Protein AF-A0A2D6M795-F1 (afdb_monomer_lite)

pLDDT: mean 79.85, std 12.53, range [40.81, 91.62]

Sequence (71 aa):
MNNEFIQYIENKIANGSPEEVEFDKTLLSLYRKGLISVKMHEGEPLISMSDEGMDTYMSEVALSFAEPVEA

Secondary structure (DSSP, 8-state):
--HHHHHHHHHHHHHS-HHHHHHHHHHHHHHHTTSEEEEEETTEEEEEE-HHHHHHHHHHHHHHH------

Radius of gyration: 13.29 Å; chains: 1; bounding box: 44×20×30 Å

Structure (mmCIF, N/CA/C/O backbone):
data_AF-A0A2D6M795-F1
#
_entry.id   AF-A0A2D6M795-F1
#
loop_
_atom_site.group_PDB
_atom_site.id
_atom_site.type_symbol
_atom_site.label_atom_id
_atom_site.label_alt_id
_atom_site.label_comp_id
_atom_site.label_asym_id
_atom_site.label_entity_id
_atom_site.label_seq_id
_atom_site.pdbx_PDB_ins_code
_atom_site.Cartn_x
_atom_site.Cartn_y
_atom_site.Cartn_z
_atom_site.occupancy
_atom_site.B_iso_or_equiv
_atom_site.auth_seq_id
_atom_site.auth_comp_id
_atom_site.auth_asym_id
_atom_site.auth_atom_id
_atom_site.pdbx_PDB_model_num
ATOM 1 N N . MET A 1 1 ? -11.009 6.871 -4.617 1.00 74.75 1 MET A N 1
ATOM 2 C CA . MET A 1 1 ? -10.070 6.461 -3.549 1.00 74.75 1 MET A CA 1
ATOM 3 C C . MET A 1 1 ? -10.815 5.568 -2.565 1.00 74.75 1 MET A C 1
ATOM 5 O O . MET A 1 1 ? -11.965 5.861 -2.269 1.00 74.75 1 MET A O 1
ATOM 9 N N . ASN A 1 2 ? -10.203 4.460 -2.147 1.00 82.88 2 ASN A N 1
ATOM 10 C CA . ASN A 1 2 ? -10.760 3.422 -1.279 1.00 82.88 2 ASN A CA 1
ATOM 11 C C . ASN A 1 2 ? -10.432 3.760 0.184 1.00 82.88 2 ASN A C 1
ATOM 13 O O . ASN A 1 2 ? -9.294 3.594 0.619 1.00 82.88 2 ASN A O 1
ATOM 17 N N . ASN A 1 3 ? -11.423 4.266 0.920 1.00 86.38 3 ASN A N 1
ATOM 18 C CA . ASN A 1 3 ? -11.240 4.727 2.300 1.00 86.38 3 ASN A CA 1
ATOM 19 C C . ASN A 1 3 ? -11.014 3.581 3.296 1.00 86.38 3 ASN A C 1
ATOM 21 O O . ASN A 1 3 ? -10.344 3.788 4.300 1.00 86.38 3 ASN A O 1
ATOM 25 N N . GLU A 1 4 ? -11.523 2.384 3.006 1.00 89.44 4 GLU A N 1
ATOM 26 C CA . GLU A 1 4 ? -11.360 1.202 3.860 1.00 89.44 4 GLU A CA 1
ATOM 27 C C . GLU A 1 4 ? -9.893 0.754 3.907 1.00 89.44 4 GLU A C 1
ATOM 29 O O . GLU A 1 4 ? -9.343 0.521 4.980 1.00 89.44 4 GLU A O 1
ATOM 34 N N . PHE A 1 5 ? -9.216 0.751 2.754 1.00 89.75 5 PHE A N 1
ATOM 35 C CA . PHE A 1 5 ? -7.778 0.485 2.680 1.00 89.75 5 PHE A CA 1
ATOM 36 C C . PHE A 1 5 ? -6.945 1.534 3.432 1.00 89.75 5 PHE A C 1
ATOM 38 O O . PHE A 1 5 ? -6.012 1.184 4.151 1.00 89.75 5 PHE A O 1
ATOM 45 N N . ILE A 1 6 ? -7.284 2.821 3.282 1.00 90.81 6 ILE A N 1
ATOM 46 C CA . ILE A 1 6 ? -6.568 3.904 3.973 1.00 90.81 6 ILE A CA 1
ATOM 47 C C . ILE A 1 6 ? -6.666 3.708 5.488 1.00 90.81 6 ILE A C 1
ATOM 49 O O . ILE A 1 6 ? -5.644 3.741 6.165 1.00 90.81 6 ILE A O 1
ATOM 53 N N . GLN A 1 7 ? -7.864 3.429 6.005 1.00 91.62 7 GLN A N 1
ATOM 54 C CA . GLN A 1 7 ? -8.073 3.170 7.430 1.00 91.62 7 GLN A CA 1
ATOM 55 C C . GLN A 1 7 ? -7.350 1.906 7.911 1.00 91.62 7 GLN A C 1
ATOM 57 O O . GLN A 1 7 ? -6.773 1.921 8.996 1.00 91.62 7 GLN A O 1
ATOM 62 N N . TYR A 1 8 ? -7.339 0.835 7.110 1.00 90.75 8 TYR A N 1
ATOM 63 C CA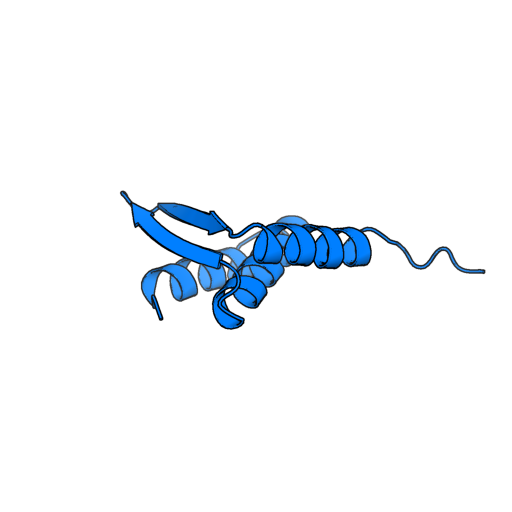 . TYR A 1 8 ? -6.588 -0.387 7.411 1.00 90.75 8 TYR A CA 1
ATOM 64 C C . TYR A 1 8 ? -5.092 -0.091 7.597 1.00 90.75 8 TYR A C 1
ATOM 66 O O . TYR A 1 8 ? -4.514 -0.445 8.626 1.00 90.75 8 TYR A O 1
ATOM 74 N N . ILE A 1 9 ? -4.477 0.617 6.644 1.00 90.38 9 ILE A N 1
ATOM 75 C CA . ILE A 1 9 ? -3.050 0.953 6.695 1.00 90.38 9 ILE A CA 1
ATOM 76 C C . ILE A 1 9 ? -2.746 1.954 7.812 1.00 90.38 9 ILE A C 1
ATOM 78 O O . ILE A 1 9 ? -1.782 1.766 8.546 1.00 90.38 9 ILE A O 1
ATOM 82 N N . GLU A 1 10 ? -3.569 2.986 8.005 1.00 91.62 10 GLU A N 1
ATOM 83 C CA . GLU A 1 10 ? -3.380 3.951 9.097 1.00 91.62 10 GLU A CA 1
ATOM 84 C C . GLU A 1 10 ? -3.480 3.276 10.474 1.00 91.62 10 GLU A C 1
ATOM 86 O O . GLU A 1 10 ? -2.708 3.602 11.377 1.00 91.62 10 GLU A O 1
ATOM 91 N N . ASN A 1 11 ? -4.355 2.278 10.626 1.00 91.50 11 ASN 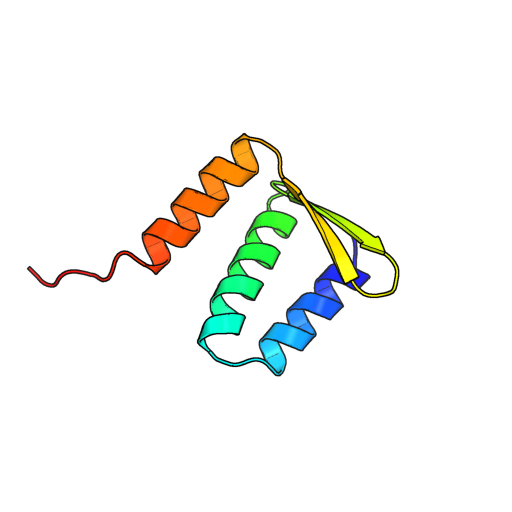A N 1
ATOM 92 C CA . ASN A 1 11 ? -4.439 1.483 11.846 1.00 91.50 11 ASN A CA 1
ATOM 93 C C . ASN A 1 11 ? -3.201 0.596 12.049 1.00 91.50 11 ASN A C 1
ATOM 95 O O . ASN A 1 11 ? -2.700 0.508 13.170 1.00 91.50 11 ASN A O 1
ATOM 99 N N . LYS A 1 12 ? -2.671 -0.028 10.990 1.00 88.75 12 LYS A N 1
ATOM 100 C CA . LYS A 1 12 ? -1.403 -0.769 11.077 1.00 88.75 12 LYS A CA 1
ATOM 101 C C . LYS A 1 12 ? -0.235 0.148 11.435 1.00 88.75 12 LYS A C 1
ATOM 103 O O . LYS A 1 12 ? 0.530 -0.183 12.328 1.00 88.75 12 LYS A O 1
ATOM 108 N N . ILE A 1 13 ? -0.158 1.341 10.846 1.00 88.75 13 ILE A N 1
ATOM 109 C CA . ILE A 1 13 ? 0.872 2.340 11.168 1.00 88.75 13 ILE A CA 1
ATOM 110 C C . ILE A 1 13 ? 0.793 2.778 12.638 1.00 88.75 13 ILE A C 1
ATOM 112 O O . ILE A 1 13 ? 1.818 3.000 13.276 1.00 88.75 13 ILE A O 1
ATOM 116 N N . ALA A 1 14 ? -0.414 2.917 13.188 1.00 89.81 14 ALA A N 1
ATOM 117 C CA . ALA A 1 14 ? -0.601 3.338 14.573 1.00 89.81 14 ALA A CA 1
ATOM 118 C C . ALA A 1 14 ? -0.239 2.252 15.604 1.00 89.81 14 ALA A C 1
ATOM 120 O O . ALA A 1 14 ? 0.086 2.593 16.740 1.00 89.81 14 ALA A O 1
ATOM 121 N N . ASN A 1 15 ? -0.311 0.968 15.229 1.00 90.69 15 ASN A N 1
ATOM 122 C CA . ASN A 1 15 ? -0.185 -0.163 16.159 1.00 90.69 15 ASN A CA 1
ATOM 123 C C . ASN A 1 15 ? 0.980 -1.127 15.850 1.00 90.69 15 ASN A C 1
ATOM 125 O O . ASN A 1 15 ? 1.231 -2.034 16.641 1.00 90.69 15 ASN A O 1
ATOM 129 N N . GLY A 1 16 ? 1.651 -0.976 14.708 1.00 80.44 16 GLY A N 1
ATOM 130 C CA . GLY A 1 16 ? 2.712 -1.863 14.227 1.00 80.44 16 GLY A CA 1
ATOM 131 C C . GLY A 1 16 ? 4.094 -1.534 14.787 1.00 80.44 16 GLY A C 1
ATOM 132 O O . GLY A 1 16 ? 4.315 -0.486 15.401 1.00 80.44 16 GLY A O 1
ATOM 133 N N . SER A 1 17 ? 5.047 -2.438 14.565 1.00 79.75 17 SER A N 1
ATOM 134 C CA . SER A 1 17 ? 6.453 -2.194 14.902 1.00 79.75 17 SER A CA 1
ATOM 135 C C . SER A 1 17 ? 7.088 -1.150 13.961 1.00 79.75 17 SER A C 1
ATOM 137 O O . SER A 1 17 ? 6.612 -0.973 12.839 1.00 79.75 17 SER A O 1
ATOM 139 N N . PRO A 1 18 ? 8.166 -0.448 14.367 1.00 75.62 18 PRO A N 1
ATOM 140 C CA . PRO A 1 18 ? 8.800 0.581 13.534 1.00 75.62 18 PRO A CA 1
ATOM 141 C C . PRO A 1 18 ? 9.171 0.117 12.116 1.00 75.62 18 PRO A C 1
ATOM 143 O O . PRO A 1 18 ? 8.990 0.876 11.168 1.00 75.62 18 PRO A O 1
ATOM 146 N N . GLU A 1 19 ? 9.623 -1.131 11.968 1.00 73.81 19 GLU A N 1
ATOM 147 C CA . GLU A 1 19 ? 9.988 -1.736 10.678 1.00 73.81 19 GLU A CA 1
ATOM 148 C C . GLU A 1 19 ? 8.756 -1.973 9.783 1.00 73.81 19 GLU A C 1
ATOM 150 O O . GLU A 1 19 ? 8.783 -1.698 8.583 1.00 73.81 19 GLU A O 1
ATOM 155 N N . GLU A 1 20 ? 7.634 -2.412 10.361 1.00 75.88 20 GLU A N 1
ATOM 156 C CA . GLU A 1 20 ? 6.368 -2.587 9.634 1.00 75.88 20 GLU A CA 1
ATOM 157 C C . GLU A 1 20 ? 5.746 -1.241 9.234 1.00 75.88 20 GLU A C 1
ATOM 159 O O . GLU A 1 20 ? 5.158 -1.103 8.160 1.00 75.88 20 GLU A O 1
ATOM 164 N N . VAL A 1 21 ? 5.923 -0.223 10.079 1.00 85.44 21 VAL A N 1
ATOM 165 C CA . VAL A 1 21 ? 5.399 1.128 9.864 1.00 85.44 21 VAL A CA 1
A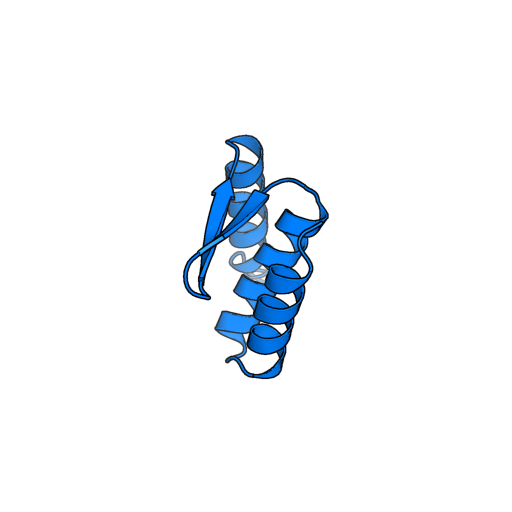TOM 166 C C . VAL A 1 21 ? 6.019 1.793 8.635 1.00 85.44 21 VAL A C 1
ATOM 168 O O . VAL A 1 21 ? 5.310 2.497 7.913 1.00 85.44 21 VAL A O 1
ATOM 171 N N . GLU A 1 22 ? 7.319 1.619 8.385 1.00 83.38 22 GLU A N 1
ATOM 172 C CA . GLU A 1 22 ? 7.960 2.200 7.197 1.00 83.38 22 GLU A CA 1
ATOM 173 C C . GLU A 1 22 ? 7.423 1.586 5.905 1.00 83.38 22 GLU A C 1
ATOM 175 O O . GLU A 1 22 ? 7.060 2.313 4.978 1.00 83.38 22 GLU A O 1
ATOM 180 N N . PHE A 1 23 ? 7.265 0.265 5.878 1.00 82.50 23 PHE A N 1
ATOM 181 C CA . PHE A 1 23 ? 6.659 -0.436 4.751 1.00 82.50 23 PHE A CA 1
ATOM 182 C C . PHE A 1 23 ? 5.210 0.019 4.496 1.00 82.50 23 PHE A C 1
ATOM 184 O O . PHE A 1 23 ? 4.851 0.374 3.368 1.00 82.50 23 PHE A O 1
ATOM 191 N N . ASP A 1 24 ? 4.385 0.081 5.544 1.00 87.94 24 ASP A N 1
ATOM 192 C CA . ASP A 1 24 ? 2.981 0.486 5.442 1.00 87.94 24 ASP A CA 1
ATOM 193 C C . ASP A 1 24 ? 2.832 1.965 5.006 1.00 87.94 24 ASP A C 1
ATOM 195 O O . ASP A 1 24 ? 1.930 2.308 4.231 1.00 87.94 24 ASP A O 1
ATOM 199 N N . LYS A 1 25 ? 3.755 2.853 5.408 1.00 87.75 25 LYS A N 1
ATOM 200 C CA . LYS A 1 25 ? 3.820 4.245 4.916 1.00 87.75 25 LYS A CA 1
ATOM 201 C C . LYS A 1 25 ? 4.138 4.320 3.423 1.00 87.75 25 LYS A C 1
ATOM 203 O O . LYS A 1 25 ? 3.494 5.096 2.708 1.00 87.75 25 LYS A O 1
ATOM 208 N N . THR A 1 26 ? 5.093 3.523 2.948 1.00 86.25 26 THR A N 1
ATOM 209 C CA . THR A 1 26 ? 5.460 3.456 1.525 1.00 86.25 26 THR A CA 1
ATOM 210 C C . THR A 1 26 ? 4.285 2.956 0.686 1.00 86.25 26 THR A C 1
ATOM 212 O O . THR A 1 26 ? 3.920 3.584 -0.310 1.00 86.25 26 THR A O 1
ATOM 215 N N . LEU A 1 27 ? 3.586 1.909 1.134 1.00 86.19 27 LEU A N 1
ATOM 216 C CA . LEU A 1 27 ? 2.361 1.438 0.479 1.00 86.19 27 LEU A CA 1
ATOM 217 C C . LEU A 1 27 ? 1.274 2.522 0.398 1.00 86.19 27 LEU A C 1
ATOM 219 O O . LEU A 1 27 ? 0.675 2.722 -0.663 1.00 86.19 27 LEU A O 1
ATOM 223 N N . LEU A 1 28 ? 1.033 3.263 1.486 1.00 89.50 28 LEU A N 1
ATOM 224 C CA . LEU A 1 28 ? 0.059 4.359 1.491 1.00 89.50 28 LEU A CA 1
ATOM 225 C C . LEU A 1 28 ? 0.452 5.489 0.527 1.00 89.50 28 LEU A C 1
ATOM 227 O O . LEU A 1 28 ? -0.412 6.053 -0.149 1.00 89.50 28 LEU A O 1
ATOM 231 N N . SER A 1 29 ? 1.746 5.811 0.451 1.00 88.12 29 SER A N 1
ATOM 232 C CA . SER A 1 29 ? 2.307 6.797 -0.481 1.00 88.12 29 SER A CA 1
ATOM 233 C C . SER A 1 29 ? 2.046 6.395 -1.934 1.00 88.12 29 SER A C 1
ATOM 235 O O . SER A 1 29 ? 1.437 7.163 -2.684 1.00 88.12 29 SER A O 1
ATOM 237 N N . LEU A 1 30 ? 2.403 5.167 -2.319 1.00 86.00 30 LEU A N 1
ATOM 238 C CA . LEU A 1 30 ? 2.185 4.648 -3.672 1.00 86.00 30 LEU A CA 1
ATOM 239 C C . LEU A 1 30 ? 0.701 4.621 -4.050 1.00 86.00 30 LEU A C 1
ATOM 241 O O . LEU A 1 30 ? 0.339 4.970 -5.177 1.00 86.00 30 LEU A O 1
ATOM 245 N N . TYR A 1 31 ? -0.174 4.273 -3.101 1.00 87.62 31 TYR A N 1
ATOM 246 C CA . TYR A 1 31 ? -1.618 4.297 -3.321 1.00 87.62 31 TYR A CA 1
ATOM 247 C C . TYR A 1 31 ? -2.138 5.714 -3.571 1.00 87.62 31 TYR A C 1
ATOM 249 O O . TYR A 1 31 ? -2.907 5.946 -4.505 1.00 87.62 31 TYR A O 1
ATOM 257 N N . ARG A 1 32 ? -1.688 6.689 -2.770 1.00 87.56 32 ARG A N 1
ATOM 258 C CA . ARG A 1 32 ? -2.062 8.102 -2.933 1.00 87.56 32 ARG A CA 1
ATOM 259 C C . ARG A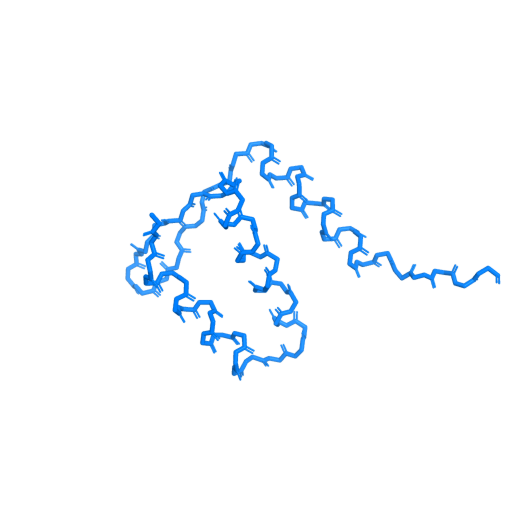 1 32 ? -1.535 8.701 -4.238 1.00 87.56 32 ARG A C 1
ATOM 261 O O . ARG A 1 32 ? -2.211 9.548 -4.813 1.00 87.56 32 ARG A O 1
ATOM 268 N N . LYS A 1 33 ? -0.380 8.233 -4.719 1.00 86.38 33 LYS A N 1
ATOM 269 C CA . LYS A 1 33 ? 0.197 8.591 -6.025 1.00 86.38 33 LYS A CA 1
ATOM 270 C C . LYS A 1 33 ? -0.499 7.904 -7.211 1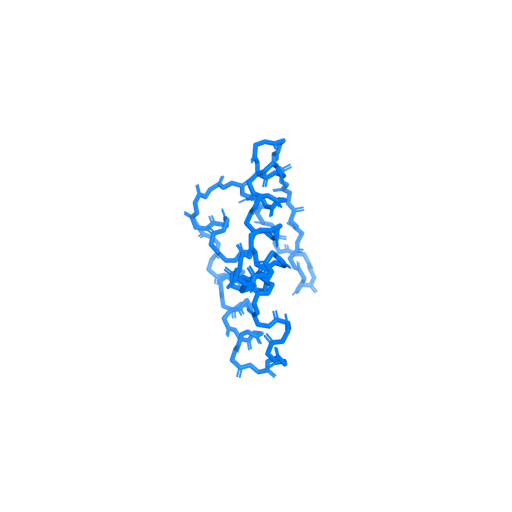.00 86.38 33 LYS A C 1
ATOM 272 O O . LYS A 1 33 ? -0.222 8.260 -8.348 1.00 86.38 33 LYS A O 1
ATOM 277 N N . GLY A 1 34 ? -1.401 6.947 -6.967 1.00 84.44 34 GLY A N 1
ATOM 278 C CA . GLY A 1 34 ? -2.102 6.202 -8.019 1.00 84.44 34 GLY A CA 1
ATOM 279 C C . GLY A 1 34 ? -1.250 5.132 -8.710 1.00 84.44 34 GLY A C 1
ATOM 280 O O . GLY A 1 34 ? -1.648 4.621 -9.751 1.00 84.44 34 GLY A O 1
ATOM 281 N N . LEU A 1 35 ? -0.098 4.784 -8.131 1.00 84.94 35 LEU A N 1
ATOM 282 C CA . LEU A 1 35 ? 0.854 3.817 -8.689 1.00 84.94 35 LEU A CA 1
ATOM 283 C C . LEU A 1 35 ? 0.471 2.362 -8.381 1.00 84.94 35 LEU A C 1
ATOM 285 O O . LEU A 1 35 ? 0.885 1.438 -9.084 1.00 84.94 35 LEU A O 1
ATOM 289 N N . ILE A 1 36 ? -0.362 2.164 -7.355 1.00 85.88 36 ILE A N 1
ATOM 290 C CA . ILE A 1 36 ? -0.975 0.877 -7.023 1.00 85.88 36 ILE A CA 1
ATOM 291 C C . ILE A 1 36 ? -2.495 0.992 -6.975 1.00 85.88 36 ILE A C 1
ATOM 293 O O . ILE A 1 36 ? -3.064 1.981 -6.512 1.00 85.88 36 ILE A O 1
ATOM 297 N N . SER A 1 37 ? -3.158 -0.063 -7.430 1.00 87.06 37 SER A N 1
ATOM 298 C CA . SER A 1 37 ? -4.591 -0.275 -7.269 1.00 87.06 37 SER A CA 1
ATOM 299 C C . SER A 1 37 ? -4.830 -1.262 -6.139 1.00 87.06 37 SER A C 1
ATOM 301 O O . SER A 1 37 ? -4.142 -2.272 -6.038 1.00 87.06 37 SER A O 1
ATOM 303 N N . VAL A 1 38 ? -5.817 -0.987 -5.291 1.00 88.25 38 VAL A N 1
ATOM 304 C CA . VAL A 1 38 ? -6.114 -1.837 -4.134 1.00 88.25 38 VAL A CA 1
ATOM 305 C C . VAL A 1 38 ? -7.589 -2.189 -4.098 1.00 88.25 38 VAL A C 1
ATOM 307 O O . VAL A 1 38 ? -8.455 -1.316 -4.229 1.00 88.25 38 VAL A O 1
ATOM 310 N N . LYS A 1 39 ? -7.868 -3.473 -3.882 1.00 89.56 39 LYS A N 1
ATOM 311 C CA . LYS A 1 39 ? -9.208 -4.019 -3.679 1.00 89.56 39 LYS A CA 1
ATOM 312 C C . LYS A 1 39 ? -9.252 -4.758 -2.345 1.00 89.56 39 LYS A C 1
ATOM 314 O O . LYS A 1 39 ? -8.427 -5.628 -2.115 1.00 89.56 39 LYS A O 1
ATOM 319 N N . MET A 1 40 ? -10.225 -4.448 -1.494 1.00 87.56 40 MET A N 1
ATOM 320 C CA . MET A 1 40 ? -10.428 -5.201 -0.253 1.00 87.56 40 MET A CA 1
ATOM 321 C C . MET A 1 40 ? -11.125 -6.530 -0.563 1.00 87.56 40 MET A C 1
ATOM 323 O O . MET A 1 40 ? -12.090 -6.563 -1.336 1.00 87.56 40 MET A O 1
ATOM 327 N N . HIS A 1 41 ? -10.637 -7.621 0.018 1.00 88.38 41 HIS A N 1
ATOM 328 C CA . HIS A 1 41 ? -11.252 -8.941 -0.060 1.00 88.38 41 HIS A CA 1
ATOM 329 C C . HIS A 1 41 ? -11.113 -9.646 1.288 1.00 88.38 41 HIS A C 1
ATOM 331 O O . HIS A 1 41 ? -10.006 -9.808 1.783 1.00 88.38 41 HIS A O 1
ATOM 337 N N . GLU A 1 42 ? -12.243 -10.019 1.894 1.00 89.12 42 GLU A N 1
ATOM 338 C CA . GLU A 1 42 ? -12.286 -10.707 3.198 1.00 89.12 42 GLU A CA 1
ATOM 339 C C . GLU A 1 42 ? -11.516 -9.985 4.325 1.00 89.12 42 GLU A C 1
ATOM 341 O O . GLU A 1 42 ? -11.005 -10.615 5.243 1.00 89.12 42 GLU A O 1
ATOM 346 N N . GLY A 1 43 ? -11.460 -8.648 4.277 1.00 82.50 43 GLY A N 1
ATOM 347 C CA . GLY A 1 43 ? -10.753 -7.824 5.266 1.00 82.50 43 GLY A CA 1
ATOM 348 C C . GLY A 1 43 ? -9.269 -7.597 4.968 1.00 82.50 43 GLY A C 1
ATOM 349 O O . GLY A 1 43 ? -8.636 -6.810 5.664 1.00 82.50 43 GLY A O 1
ATOM 350 N N . GLU A 1 44 ? -8.735 -8.204 3.907 1.00 83.25 44 GLU A N 1
ATOM 351 C CA . GLU A 1 44 ? -7.343 -8.049 3.487 1.00 83.25 44 GLU A CA 1
ATOM 352 C C . GLU A 1 44 ? -7.228 -7.236 2.183 1.00 83.25 44 GLU A C 1
ATOM 354 O O . GLU A 1 44 ? -8.085 -7.339 1.291 1.00 83.25 44 GLU A O 1
ATOM 359 N N . PRO A 1 45 ? -6.177 -6.410 2.027 1.00 87.69 45 PRO A N 1
ATOM 360 C CA . PRO A 1 45 ? -5.947 -5.661 0.801 1.00 87.69 45 PRO A CA 1
ATOM 361 C C . PRO A 1 45 ? -5.288 -6.532 -0.276 1.00 87.69 45 PRO A C 1
ATOM 363 O O . PRO A 1 45 ? -4.146 -6.967 -0.153 1.00 87.69 45 PRO A O 1
ATOM 366 N N . LEU A 1 46 ? -5.973 -6.710 -1.403 1.00 89.06 46 LEU A N 1
ATOM 367 C CA . LEU A 1 46 ? -5.378 -7.219 -2.634 1.00 89.06 46 LEU A CA 1
ATOM 368 C C . LEU A 1 46 ? -4.779 -6.051 -3.414 1.00 89.06 46 LEU A C 1
ATOM 370 O O . LEU A 1 46 ? -5.500 -5.214 -3.967 1.00 89.06 46 LEU A O 1
ATOM 374 N N . ILE A 1 47 ? -3.451 -6.001 -3.441 1.00 86.94 47 ILE A N 1
ATOM 375 C CA . ILE A 1 47 ? -2.682 -4.949 -4.100 1.00 86.94 47 ILE A CA 1
ATOM 376 C C . ILE A 1 47 ? -2.334 -5.412 -5.514 1.00 86.94 47 ILE A C 1
ATOM 378 O O . ILE A 1 47 ? -1.781 -6.487 -5.724 1.00 86.94 47 ILE A O 1
ATOM 382 N N . SER A 1 48 ? -2.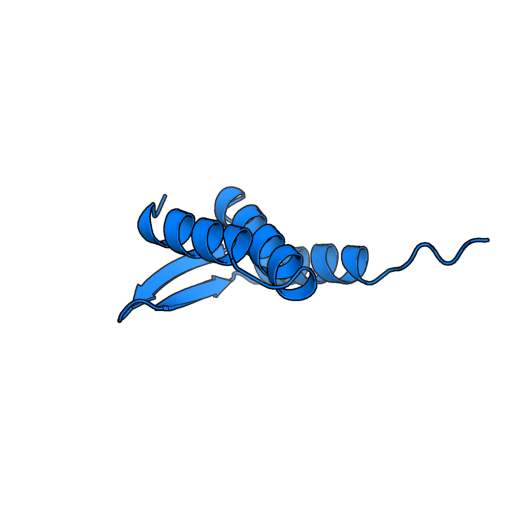670 -4.592 -6.500 1.00 86.38 48 SER A N 1
ATOM 383 C CA . SER A 1 48 ? -2.251 -4.740 -7.889 1.00 86.38 48 SER A CA 1
ATOM 384 C C . SER A 1 48 ? -1.366 -3.558 -8.250 1.00 86.38 48 SER A C 1
ATOM 386 O O . SER A 1 48 ? -1.752 -2.403 -8.078 1.00 86.38 48 SER A O 1
ATOM 388 N N . MET A 1 49 ? -0.172 -3.849 -8.740 1.00 82.38 49 MET A N 1
ATOM 389 C CA . MET A 1 49 ? 0.851 -2.861 -9.052 1.00 82.38 49 MET A CA 1
ATOM 390 C C . MET A 1 49 ? 1.122 -2.912 -10.555 1.00 82.38 49 MET A C 1
ATOM 392 O O . MET A 1 49 ? 1.185 -3.995 -11.133 1.00 82.38 49 MET A O 1
ATOM 396 N N . SER A 1 50 ? 1.204 -1.745 -11.191 1.00 77.19 50 SER A N 1
ATOM 397 C CA . SER A 1 50 ? 1.676 -1.642 -12.576 1.00 77.19 50 SER A CA 1
ATOM 398 C C . SER A 1 50 ? 3.201 -1.787 -12.620 1.00 77.19 50 SER A C 1
ATOM 400 O O . SER A 1 50 ? 3.849 -1.628 -11.586 1.00 77.19 50 SER A O 1
ATOM 402 N N . ASP A 1 51 ? 3.783 -2.030 -13.795 1.00 79.94 51 ASP A N 1
ATOM 403 C CA . ASP A 1 51 ? 5.246 -2.090 -13.949 1.00 79.94 51 ASP A CA 1
ATOM 404 C C . ASP A 1 51 ? 5.922 -0.795 -13.443 1.00 79.94 51 ASP A C 1
ATOM 406 O O . ASP A 1 51 ? 6.887 -0.845 -12.686 1.00 79.94 51 ASP A O 1
ATOM 410 N N . GLU A 1 52 ? 5.329 0.371 -13.726 1.00 75.75 52 GLU A N 1
ATOM 411 C CA . GLU A 1 52 ? 5.777 1.677 -13.211 1.00 75.75 52 GLU A CA 1
ATOM 412 C C . GLU A 1 52 ? 5.662 1.787 -11.677 1.00 75.75 52 GLU A C 1
ATOM 414 O O . GLU A 1 52 ? 6.523 2.361 -11.001 1.00 75.75 52 GLU A O 1
ATOM 419 N N . GLY A 1 53 ? 4.608 1.205 -11.100 1.00 74.12 53 GLY A N 1
ATOM 420 C CA . GLY A 1 53 ? 4.447 1.114 -9.651 1.00 74.12 53 GLY A CA 1
ATOM 421 C C . GLY A 1 53 ? 5.492 0.210 -8.995 1.00 74.12 53 GLY A C 1
ATOM 422 O O . GLY A 1 53 ? 5.938 0.523 -7.892 1.00 74.12 53 GLY A O 1
ATOM 423 N N . MET A 1 54 ? 5.915 -0.858 -9.681 1.00 79.81 54 MET A N 1
ATOM 424 C CA . MET A 1 54 ? 6.962 -1.774 -9.219 1.00 79.81 54 MET A CA 1
ATOM 425 C C . MET A 1 54 ? 8.329 -1.098 -9.233 1.00 79.81 54 MET A C 1
ATOM 427 O O . MET A 1 54 ? 9.033 -1.142 -8.225 1.00 79.81 54 MET A O 1
ATOM 431 N N . ASP A 1 55 ? 8.672 -0.403 -10.316 1.00 80.00 55 ASP A N 1
ATOM 432 C CA . ASP A 1 55 ? 9.931 0.342 -10.421 1.00 80.00 55 ASP A CA 1
ATOM 433 C C . ASP A 1 55 ? 10.024 1.450 -9.362 1.00 80.00 55 ASP A C 1
ATOM 435 O O . ASP A 1 55 ? 11.068 1.642 -8.728 1.00 80.00 55 ASP A O 1
ATOM 439 N N . THR A 1 56 ? 8.911 2.147 -9.108 1.00 77.12 56 THR A N 1
ATOM 440 C CA . THR A 1 56 ? 8.854 3.187 -8.072 1.00 77.12 56 THR A CA 1
ATOM 441 C C . THR A 1 56 ? 8.958 2.589 -6.674 1.00 77.12 56 THR A C 1
ATOM 443 O O . THR A 1 56 ? 9.720 3.095 -5.856 1.00 77.12 56 THR A O 1
ATOM 446 N N . TYR A 1 57 ? 8.236 1.500 -6.394 1.00 78.81 57 TYR A N 1
ATOM 447 C CA . TYR A 1 57 ? 8.323 0.798 -5.115 1.00 78.81 57 TYR A CA 1
ATOM 448 C C . TYR A 1 57 ? 9.749 0.310 -4.843 1.00 78.81 57 TYR A C 1
ATOM 450 O O . TYR A 1 57 ? 10.293 0.591 -3.781 1.00 78.81 57 TYR A O 1
ATOM 458 N N . MET A 1 58 ? 10.387 -0.348 -5.815 1.00 77.62 58 MET A N 1
ATOM 459 C CA . MET A 1 58 ? 11.766 -0.823 -5.682 1.00 77.62 58 MET A CA 1
ATOM 460 C C . MET A 1 58 ? 12.747 0.329 -5.466 1.00 77.62 58 MET A C 1
ATOM 462 O O . MET A 1 58 ? 13.670 0.190 -4.672 1.00 77.62 58 MET A O 1
ATOM 466 N N . SER A 1 59 ? 12.528 1.475 -6.113 1.00 79.38 59 SER A N 1
ATOM 467 C CA . SER A 1 59 ? 13.345 2.675 -5.909 1.00 79.38 59 SER A CA 1
ATOM 468 C C . SER A 1 59 ? 13.150 3.285 -4.517 1.00 79.38 59 SER A C 1
ATOM 470 O O . SER A 1 59 ? 14.132 3.589 -3.849 1.00 79.38 59 SER A O 1
ATOM 472 N N . GLU A 1 60 ? 11.905 3.446 -4.053 1.00 71.75 60 GLU A N 1
ATOM 473 C CA . GLU A 1 60 ? 11.606 3.999 -2.722 1.00 71.75 60 GLU A CA 1
ATOM 474 C C . GLU A 1 60 ? 12.133 3.080 -1.613 1.00 71.75 60 GLU A C 1
ATOM 476 O O . GLU A 1 60 ? 12.772 3.548 -0.675 1.00 71.75 60 GLU A O 1
ATOM 481 N N . VAL A 1 61 ? 11.963 1.768 -1.769 1.00 71.44 61 VAL A N 1
ATOM 482 C CA . VAL A 1 61 ? 12.486 0.768 -0.838 1.00 71.44 61 VAL A CA 1
ATOM 483 C C . VAL A 1 61 ? 14.014 0.720 -0.862 1.00 71.44 61 VAL A C 1
ATOM 485 O O . VAL A 1 61 ? 14.640 0.728 0.195 1.00 71.44 61 VAL A O 1
ATOM 488 N N . ALA A 1 62 ? 14.641 0.721 -2.041 1.00 65.94 62 ALA A N 1
ATOM 489 C CA . ALA A 1 62 ? 16.099 0.742 -2.150 1.00 65.94 62 ALA A CA 1
ATOM 490 C C . ALA A 1 62 ? 16.710 2.003 -1.521 1.00 65.94 62 ALA A C 1
ATOM 492 O O . ALA A 1 62 ? 17.779 1.915 -0.927 1.00 65.94 62 ALA A O 1
ATOM 493 N N . LEU A 1 63 ? 16.033 3.153 -1.605 1.00 63.00 63 LEU A N 1
ATOM 494 C CA . LEU A 1 63 ? 16.450 4.388 -0.935 1.00 63.00 63 LEU A CA 1
ATOM 495 C C . LEU A 1 63 ? 16.279 4.321 0.588 1.00 63.00 63 LEU A C 1
ATOM 497 O O . LEU A 1 63 ? 17.104 4.882 1.300 1.00 63.00 63 LEU A O 1
ATOM 501 N N . SER A 1 64 ? 15.253 3.631 1.090 1.00 58.53 64 SER A N 1
ATOM 502 C CA . SER A 1 64 ? 15.071 3.397 2.530 1.00 58.53 64 SER A CA 1
ATOM 503 C C . SER A 1 64 ? 16.112 2.437 3.119 1.00 58.53 64 SER A C 1
ATOM 505 O O . SER A 1 64 ? 16.489 2.592 4.275 1.00 58.53 64 SER A O 1
ATOM 507 N N . PHE A 1 65 ? 16.597 1.467 2.334 1.00 53.22 65 PHE A N 1
ATOM 508 C CA . PHE A 1 65 ? 17.649 0.522 2.743 1.00 53.22 65 PHE A CA 1
ATOM 509 C C . PHE A 1 65 ? 19.072 0.992 2.436 1.00 53.22 65 PHE A C 1
ATOM 511 O O . PHE A 1 65 ? 20.030 0.437 2.977 1.00 53.22 65 PHE A O 1
ATOM 518 N N . ALA A 1 66 ? 19.234 1.982 1.560 1.00 53.03 66 ALA A N 1
ATOM 519 C CA . ALA A 1 66 ? 20.503 2.656 1.366 1.00 53.03 66 ALA A CA 1
ATOM 520 C C . ALA A 1 66 ? 20.768 3.517 2.605 1.00 53.03 66 ALA A C 1
ATOM 522 O O . ALA A 1 66 ? 20.446 4.704 2.638 1.00 53.03 66 ALA A O 1
ATOM 523 N N . GLU A 1 67 ? 21.346 2.903 3.640 1.00 50.16 67 GLU A N 1
ATOM 524 C CA . GLU A 1 67 ? 21.993 3.641 4.720 1.00 50.16 67 GLU A CA 1
ATOM 525 C C . GLU A 1 67 ? 22.842 4.766 4.097 1.00 50.16 67 GLU A C 1
ATOM 527 O O . GLU A 1 67 ? 23.491 4.539 3.063 1.00 50.16 67 GLU A O 1
ATOM 532 N N . PRO A 1 68 ? 22.894 5.978 4.680 1.00 49.56 68 PRO A N 1
ATOM 533 C CA . PRO A 1 68 ? 24.001 6.861 4.383 1.00 49.56 68 PRO A CA 1
ATOM 534 C C . PRO A 1 68 ? 25.242 6.116 4.871 1.00 49.56 68 PRO A C 1
ATOM 536 O O . PRO A 1 68 ? 25.539 6.109 6.061 1.00 49.56 68 PRO A O 1
ATOM 539 N N . VAL A 1 69 ? 25.942 5.433 3.966 1.00 47.28 69 VAL A N 1
ATOM 540 C CA . VAL A 1 69 ? 27.319 5.031 4.222 1.00 47.28 69 VAL A CA 1
ATOM 541 C C . VAL A 1 69 ? 28.048 6.356 4.404 1.00 47.28 69 VAL A C 1
ATOM 543 O O . VAL A 1 69 ? 28.330 7.048 3.425 1.00 47.28 69 VAL A O 1
ATOM 546 N N . GLU A 1 70 ? 28.200 6.775 5.665 1.00 40.81 70 GLU A N 1
ATOM 547 C CA . GLU A 1 70 ? 28.975 7.949 6.044 1.00 40.81 70 GLU A CA 1
ATOM 548 C C . GLU A 1 70 ? 30.323 7.861 5.320 1.00 40.81 70 GLU A C 1
ATOM 550 O O . GLU A 1 70 ? 31.018 6.843 5.394 1.00 40.81 70 GLU A O 1
ATOM 555 N N . ALA A 1 71 ? 30.620 8.904 4.546 1.00 43.56 71 ALA A N 1
ATOM 556 C CA . ALA A 1 71 ? 31.897 9.088 3.868 1.00 43.56 71 ALA A CA 1
ATOM 557 C C . ALA A 1 71 ? 32.992 9.500 4.858 1.00 43.56 71 ALA A C 1
ATOM 559 O O . ALA A 1 71 ? 32.676 10.265 5.800 1.00 43.56 71 ALA A O 1
#

Foldseek 3Di:
DDVLLVVVLVVCLVPDDPVVNVVSVLVNVCVVVVQWDWDDDPSDIDIDGDPSSVVVSCVSVVVVVPDPPPD